Protein AF-A0A392PTK7-F1 (afdb_monomer_lite)

InterPro domains:
  IPR004854 Ubiquitin fusion degradation protein UFD1-like [PTHR12555] (1-61)
  IPR042299 UFD1-like, Nn domain [G3DSA:2.40.40.50] (1-64)
  IPR055417 Ubiquitin fusion degradation protein UFD1, N-terminal subdomain 1 [PF03152] (2-61)

Secondary structure (DSSP, 8-state):
--GGGSSEEE--HHHHHHHHHTT-PSS-EEEEEETTTTEEEEEEEEES-SPTT--B--HHHH---

Sequence (65 aa):
PQLESGDKIIMPPSALDRLASLHIDYPMLFELRNDAAERVSHCGVLEFIAEEGMIYMPYWVGIQK

Structure (mmCIF, N/CA/C/O backbone):
data_AF-A0A392PTK7-F1
#
_entry.id   AF-A0A392PTK7-F1
#
loop_
_atom_site.group_PDB
_atom_site.id
_atom_site.type_symbol
_atom_site.label_atom_id
_atom_site.label_alt_id
_atom_site.label_comp_id
_atom_site.label_asym_id
_atom_site.label_entity_id
_atom_site.label_seq_id
_atom_site.pdbx_PDB_ins_code
_atom_site.Cartn_x
_atom_site.Cartn_y
_atom_site.Cartn_z
_atom_site.occupancy
_atom_site.B_iso_or_equiv
_atom_site.auth_seq_id
_atom_site.auth_comp_id
_atom_site.auth_asym_id
_atom_site.auth_atom_id
_atom_site.pdbx_PDB_model_num
ATOM 1 N N . PRO A 1 1 ? 11.454 14.120 -0.534 1.00 46.62 1 PRO A N 1
ATOM 2 C CA . PRO A 1 1 ? 12.756 13.407 -0.509 1.00 46.62 1 PRO A CA 1
ATOM 3 C C . PRO A 1 1 ? 12.727 12.002 0.131 1.00 46.62 1 PRO A C 1
ATOM 5 O O . PRO A 1 1 ? 13.505 11.165 -0.296 1.00 46.62 1 PRO A O 1
ATOM 8 N N . GLN A 1 2 ? 11.859 11.710 1.116 1.00 48.12 2 GLN A N 1
ATOM 9 C CA . GLN A 1 2 ? 11.876 10.412 1.829 1.00 48.12 2 GLN A CA 1
ATOM 10 C C . GLN A 1 2 ? 11.042 9.281 1.197 1.00 48.12 2 GLN A C 1
ATOM 12 O O . GLN A 1 2 ? 11.288 8.118 1.504 1.00 48.12 2 GLN A O 1
ATOM 17 N N . LEU A 1 3 ? 10.073 9.596 0.326 1.00 50.22 3 LEU A N 1
ATOM 18 C CA . LEU A 1 3 ? 9.261 8.583 -0.371 1.00 50.22 3 LEU A CA 1
ATOM 19 C C . LEU A 1 3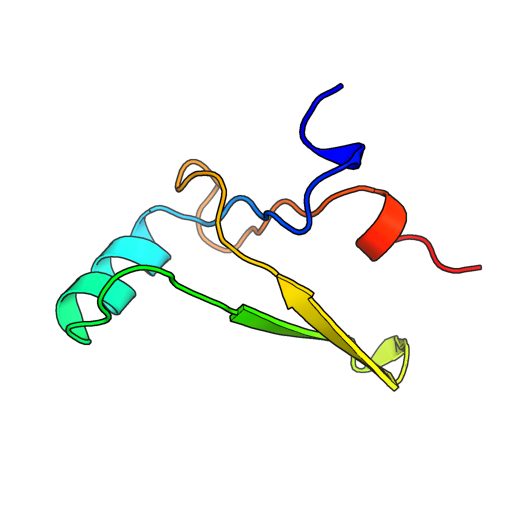 ? 10.080 7.824 -1.432 1.00 50.22 3 LEU A C 1
ATOM 21 O O . LEU A 1 3 ? 9.758 6.700 -1.788 1.00 50.22 3 LEU A O 1
ATOM 25 N N . GLU A 1 4 ? 11.166 8.426 -1.921 1.00 52.25 4 GLU A N 1
ATOM 26 C CA . GLU A 1 4 ? 11.951 7.883 -3.034 1.00 52.25 4 GLU A CA 1
ATOM 27 C C . GLU A 1 4 ? 12.939 6.783 -2.621 1.00 52.25 4 GLU A C 1
ATOM 29 O O . GLU A 1 4 ? 13.414 6.060 -3.487 1.00 52.25 4 GLU A O 1
ATOM 34 N N . SER A 1 5 ? 13.218 6.603 -1.326 1.00 51.69 5 SER A N 1
ATOM 35 C CA . SER A 1 5 ? 14.116 5.541 -0.828 1.00 51.69 5 SER A CA 1
ATOM 36 C C . SER A 1 5 ? 13.400 4.421 -0.074 1.00 51.69 5 SER A C 1
ATOM 38 O O . SER A 1 5 ? 14.065 3.536 0.456 1.00 51.69 5 SER A O 1
ATOM 40 N N . GLY A 1 6 ? 12.070 4.467 0.031 1.00 59.88 6 GLY A N 1
ATOM 41 C CA . GLY A 1 6 ? 11.298 3.447 0.732 1.00 59.88 6 GLY A CA 1
ATOM 42 C C . GLY A 1 6 ? 10.367 2.714 -0.216 1.00 59.88 6 GLY A C 1
ATOM 43 O O . GLY A 1 6 ? 9.668 3.354 -0.995 1.00 59.88 6 GLY A O 1
ATOM 44 N N . ASP A 1 7 ? 10.274 1.392 -0.077 1.00 75.44 7 ASP A N 1
ATOM 45 C CA . ASP A 1 7 ? 9.248 0.551 -0.707 1.00 75.44 7 ASP A CA 1
ATOM 46 C C . ASP A 1 7 ? 7.864 0.807 -0.088 1.00 75.44 7 ASP A C 1
ATOM 48 O O . ASP A 1 7 ? 7.121 -0.124 0.195 1.00 75.44 7 ASP A O 1
ATOM 52 N N . LYS A 1 8 ? 7.536 2.057 0.252 1.00 84.00 8 LYS A N 1
ATOM 53 C CA . LYS A 1 8 ? 6.330 2.407 0.995 1.00 84.00 8 LYS A CA 1
ATOM 54 C C . LYS A 1 8 ? 5.382 3.199 0.110 1.00 84.00 8 LYS A C 1
ATOM 56 O O . LYS A 1 8 ? 5.771 4.209 -0.471 1.00 84.00 8 LYS A O 1
ATOM 61 N N . ILE A 1 9 ? 4.138 2.746 0.038 1.00 87.69 9 ILE A N 1
ATOM 62 C CA . ILE A 1 9 ? 3.068 3.366 -0.751 1.00 87.69 9 ILE A CA 1
ATOM 63 C C . ILE A 1 9 ? 2.085 4.111 0.152 1.00 87.69 9 ILE A C 1
ATOM 65 O O . ILE A 1 9 ? 1.993 3.825 1.345 1.00 87.69 9 ILE A O 1
ATOM 69 N N . ILE A 1 10 ? 1.331 5.051 -0.411 1.00 89.62 10 ILE A N 1
ATOM 70 C CA . ILE A 1 10 ? 0.225 5.710 0.291 1.00 89.62 10 ILE A CA 1
ATOM 71 C C . ILE A 1 10 ? -1.082 5.141 -0.242 1.00 89.62 10 ILE A C 1
ATOM 73 O O . ILE A 1 10 ? -1.311 5.128 -1.453 1.00 89.62 10 ILE A O 1
ATOM 77 N N . MET A 1 11 ? -1.930 4.679 0.669 1.00 91.81 11 MET A N 1
ATOM 78 C CA . MET A 1 11 ? -3.207 4.043 0.353 1.00 91.81 11 MET A CA 1
ATOM 79 C C . MET A 1 11 ? -4.395 4.871 0.854 1.00 91.81 11 MET A C 1
ATOM 81 O O . MET A 1 11 ? -4.211 5.782 1.663 1.00 91.81 11 MET A O 1
ATOM 85 N N . PRO A 1 12 ? -5.616 4.602 0.370 1.00 94.50 12 PRO A N 1
ATOM 86 C CA . PRO A 1 12 ? -6.801 5.274 0.876 1.00 94.50 12 PRO A CA 1
ATOM 87 C C . PRO A 1 12 ? -7.171 4.759 2.275 1.00 94.50 12 PRO A C 1
ATOM 89 O O . PRO A 1 12 ? -6.905 3.594 2.590 1.00 94.50 12 PRO A O 1
ATOM 92 N N . PRO A 1 13 ? -7.806 5.584 3.122 1.00 92.75 13 PRO A N 1
ATOM 93 C CA . PRO A 1 13 ? -8.231 5.176 4.460 1.00 92.75 13 PRO A CA 1
ATOM 94 C C . PRO A 1 13 ? -9.199 3.984 4.444 1.00 92.75 13 PRO A C 1
ATOM 96 O O . PRO A 1 13 ? -9.160 3.166 5.363 1.00 92.75 13 PRO A O 1
ATOM 99 N N . SER A 1 14 ? -9.998 3.802 3.385 1.00 92.69 14 SER A N 1
ATOM 100 C CA . SER A 1 14 ? -10.837 2.605 3.225 1.00 92.69 14 SER A CA 1
ATOM 101 C C . SER A 1 14 ? -10.050 1.293 3.155 1.00 92.69 14 SER A C 1
ATOM 103 O O . SER A 1 14 ? -10.552 0.248 3.577 1.00 92.69 14 SER A O 1
ATOM 105 N N . ALA A 1 15 ? -8.806 1.316 2.663 1.00 90.00 15 ALA A N 1
ATOM 106 C CA . ALA A 1 15 ? -7.947 0.138 2.667 1.00 90.00 15 ALA A CA 1
ATOM 107 C C . ALA A 1 15 ? -7.583 -0.263 4.102 1.00 90.00 15 ALA A C 1
ATOM 109 O O . ALA A 1 15 ? -7.621 -1.449 4.424 1.00 90.00 15 ALA A O 1
ATOM 110 N N . LEU A 1 16 ? -7.298 0.709 4.978 1.00 89.06 16 LEU A N 1
ATOM 111 C CA . LEU A 1 16 ? -7.005 0.454 6.390 1.00 89.06 16 LEU A CA 1
ATOM 112 C C . LEU A 1 16 ? -8.202 -0.159 7.121 1.00 89.06 16 LEU A C 1
ATOM 114 O O . LEU A 1 16 ? -8.018 -1.117 7.863 1.00 89.06 16 LEU A O 1
ATOM 118 N N . ASP A 1 17 ? -9.414 0.346 6.888 1.00 90.25 17 ASP A N 1
ATOM 119 C CA . ASP A 1 17 ? -10.641 -0.202 7.488 1.00 90.25 17 ASP A CA 1
ATOM 120 C C . ASP A 1 17 ? -10.850 -1.682 7.120 1.00 90.25 17 ASP A C 1
ATOM 122 O O . ASP A 1 17 ? -11.114 -2.530 7.980 1.00 90.25 17 ASP A O 1
ATOM 126 N N . ARG A 1 18 ? -10.611 -2.026 5.848 1.00 89.50 18 ARG A N 1
ATOM 127 C CA . ARG A 1 18 ? -10.625 -3.422 5.393 1.00 89.50 18 ARG A CA 1
ATOM 128 C C . ARG A 1 18 ? -9.530 -4.256 6.048 1.00 89.50 18 ARG A C 1
ATOM 130 O O . ARG A 1 18 ? -9.805 -5.374 6.467 1.00 89.50 18 ARG A O 1
ATOM 137 N N . LEU A 1 19 ? -8.309 -3.733 6.143 1.00 89.56 19 LEU A N 1
ATOM 138 C CA . LEU A 1 19 ? -7.179 -4.427 6.773 1.00 89.56 19 LEU A CA 1
ATOM 139 C C . LEU A 1 19 ? -7.429 -4.684 8.265 1.00 89.56 19 LEU A C 1
ATOM 141 O O . LEU A 1 19 ? -7.152 -5.778 8.753 1.00 89.56 19 LEU A O 1
ATOM 145 N N . ALA A 1 20 ? -8.013 -3.710 8.964 1.00 87.50 20 ALA A N 1
ATOM 146 C CA . ALA A 1 20 ? -8.408 -3.827 10.362 1.00 87.50 20 ALA A CA 1
ATOM 147 C C . ALA A 1 20 ? -9.530 -4.859 10.543 1.00 87.50 20 ALA A C 1
ATOM 149 O O . ALA A 1 20 ? -9.449 -5.706 11.430 1.00 87.50 20 ALA A O 1
ATOM 150 N N . SER A 1 21 ? -10.531 -4.855 9.656 1.00 92.19 21 SER A N 1
ATOM 151 C CA . SER A 1 21 ? -11.607 -5.857 9.645 1.00 92.19 21 SER A CA 1
ATOM 152 C C . SER A 1 21 ? -11.104 -7.271 9.339 1.00 92.19 21 SER A C 1
ATOM 154 O O . SER A 1 21 ? -11.690 -8.249 9.794 1.00 92.19 21 SER A O 1
ATOM 156 N N . LEU A 1 22 ? -10.012 -7.392 8.580 1.00 89.81 22 LEU A N 1
ATOM 157 C CA . LEU A 1 22 ? -9.331 -8.658 8.300 1.00 89.81 22 LEU A CA 1
ATOM 158 C C . LEU A 1 22 ? -8.379 -9.093 9.427 1.00 89.81 22 LEU A C 1
ATOM 160 O O . LEU A 1 22 ? -7.767 -10.152 9.304 1.00 89.81 22 LEU A O 1
ATOM 164 N N . HIS A 1 23 ? -8.262 -8.315 10.510 1.00 87.38 23 HIS A N 1
ATOM 165 C CA . HIS A 1 23 ? -7.345 -8.576 11.624 1.00 87.38 23 HIS A CA 1
ATOM 166 C C . HIS A 1 23 ? -5.884 -8.749 11.165 1.00 87.38 23 HIS A C 1
ATOM 168 O O . HIS A 1 23 ? -5.173 -9.629 11.645 1.00 87.38 23 HIS A O 1
ATOM 174 N N . ILE A 1 24 ? -5.427 -7.928 10.210 1.00 85.75 24 ILE A N 1
ATOM 175 C CA . ILE A 1 24 ? -4.026 -7.960 9.775 1.00 85.75 24 ILE A CA 1
ATOM 176 C C . ILE A 1 24 ? -3.158 -7.174 10.760 1.00 85.75 24 ILE A C 1
ATOM 178 O O . ILE A 1 24 ? -3.275 -5.953 10.879 1.00 85.75 24 ILE A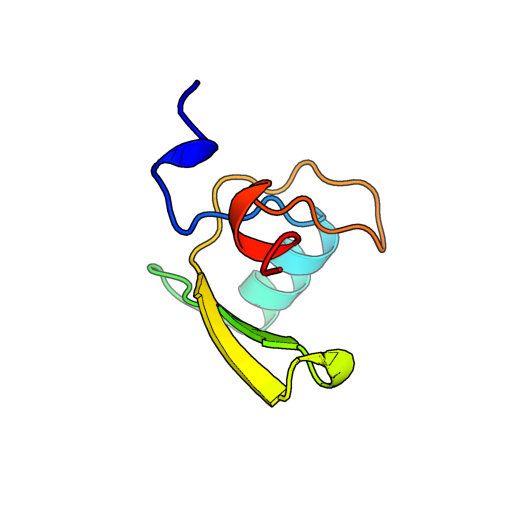 O 1
ATOM 182 N N . ASP A 1 25 ? -2.255 -7.888 11.428 1.00 82.69 25 ASP A N 1
ATOM 183 C CA . ASP A 1 25 ? -1.251 -7.313 12.317 1.00 82.69 25 ASP A CA 1
ATOM 184 C C . ASP A 1 25 ? -0.061 -6.706 11.556 1.00 82.69 25 ASP A C 1
ATOM 186 O O . ASP A 1 25 ? 0.252 -7.049 10.413 1.00 82.69 25 ASP A O 1
ATOM 190 N N . TYR A 1 26 ? 0.632 -5.777 12.213 1.00 72.19 26 TYR A N 1
ATOM 191 C CA . TYR A 1 26 ? 1.838 -5.151 11.676 1.00 72.19 26 TYR A CA 1
ATOM 192 C C . TYR A 1 26 ? 3.041 -6.119 11.707 1.00 72.19 26 TYR A C 1
ATOM 194 O O . TYR A 1 26 ? 3.193 -6.841 12.697 1.00 72.19 26 TYR A O 1
ATOM 202 N N . PRO A 1 27 ? 3.965 -6.083 10.718 1.00 78.00 27 PRO A N 1
ATOM 203 C CA . PRO A 1 27 ? 4.024 -5.208 9.536 1.00 78.00 27 PRO A CA 1
ATOM 204 C C . PRO A 1 27 ? 3.156 -5.671 8.360 1.00 78.00 27 PRO A C 1
ATOM 206 O O . PRO A 1 27 ? 3.234 -6.814 7.921 1.00 78.00 27 PRO A O 1
ATOM 209 N N . MET A 1 28 ? 2.391 -4.738 7.787 1.00 85.06 28 MET A N 1
ATOM 210 C CA . MET A 1 28 ? 1.593 -4.988 6.584 1.00 85.06 28 MET A CA 1
ATOM 211 C C . MET A 1 28 ? 2.475 -4.875 5.336 1.00 85.06 28 MET A C 1
ATOM 213 O O . MET A 1 28 ? 2.975 -3.790 5.019 1.00 85.06 28 MET A O 1
ATOM 217 N N . LEU A 1 29 ? 2.655 -5.995 4.637 1.00 84.50 29 LEU A N 1
ATOM 218 C CA . LEU A 1 29 ? 3.367 -6.073 3.365 1.00 84.50 29 LEU A CA 1
ATOM 219 C C . LEU A 1 29 ? 2.363 -6.324 2.236 1.00 84.50 29 LEU A C 1
ATOM 221 O O . LEU A 1 29 ? 1.537 -7.229 2.327 1.00 84.5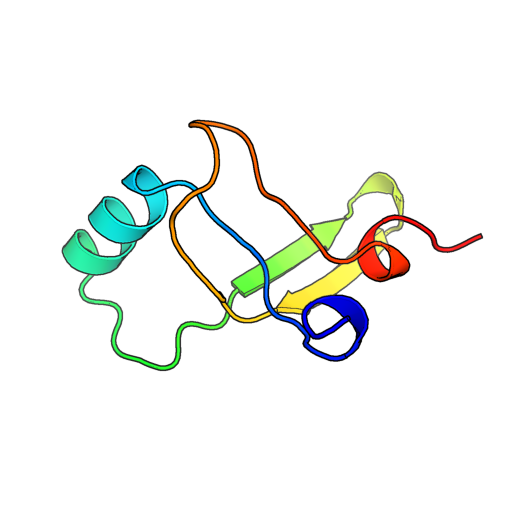0 29 LEU A O 1
ATOM 225 N N . PHE A 1 30 ? 2.457 -5.542 1.168 1.00 86.06 30 PHE A N 1
ATOM 226 C CA . PHE A 1 30 ? 1.591 -5.633 -0.000 1.00 86.06 30 PHE A CA 1
ATOM 227 C C . PHE A 1 30 ? 2.386 -6.123 -1.203 1.00 86.06 30 PHE A C 1
ATOM 229 O O . PHE A 1 30 ? 3.507 -5.678 -1.447 1.00 86.06 30 PHE A O 1
ATOM 236 N N . GLU A 1 31 ? 1.796 -7.035 -1.968 1.00 85.69 31 GLU A N 1
ATOM 237 C CA . GLU A 1 31 ? 2.309 -7.428 -3.274 1.00 85.69 31 GLU A CA 1
ATOM 238 C C . GLU A 1 31 ? 1.650 -6.557 -4.345 1.00 85.69 31 GLU A C 1
ATOM 240 O O . GLU A 1 31 ? 0.433 -6.580 -4.533 1.00 85.69 31 GLU A O 1
ATOM 245 N N . LEU A 1 32 ? 2.463 -5.774 -5.042 1.00 82.31 32 LEU A N 1
ATOM 246 C CA . LEU A 1 32 ? 2.052 -5.001 -6.194 1.00 82.31 32 LEU A CA 1
ATOM 247 C C . LEU A 1 32 ? 2.448 -5.752 -7.462 1.00 82.31 32 LEU A C 1
ATOM 249 O O . LEU A 1 32 ? 3.627 -5.854 -7.800 1.00 82.31 32 LEU A O 1
ATOM 253 N N . ARG A 1 33 ? 1.446 -6.229 -8.196 1.00 81.50 33 ARG A N 1
ATOM 254 C CA . ARG A 1 33 ? 1.632 -6.832 -9.513 1.00 81.50 33 ARG A CA 1
ATOM 255 C C . ARG A 1 33 ? 1.289 -5.827 -10.604 1.00 81.50 33 ARG A C 1
ATOM 257 O O . ARG A 1 33 ? 0.148 -5.385 -10.716 1.00 81.50 33 ARG A O 1
ATOM 264 N N . ASN A 1 34 ? 2.275 -5.506 -11.431 1.00 78.94 34 ASN A N 1
ATOM 265 C CA . ASN A 1 34 ? 2.081 -4.746 -12.653 1.00 78.94 34 ASN A CA 1
ATOM 266 C C . ASN A 1 34 ? 2.003 -5.720 -13.832 1.00 78.94 34 ASN A C 1
ATOM 268 O O . ASN A 1 34 ? 3.024 -6.236 -14.283 1.00 78.94 34 ASN A O 1
ATOM 272 N N . ASP A 1 35 ? 0.789 -5.964 -14.323 1.00 77.38 35 ASP A N 1
ATOM 273 C CA . ASP A 1 35 ? 0.555 -6.878 -15.445 1.00 77.38 35 ASP A CA 1
ATOM 274 C C . ASP A 1 35 ? 1.126 -6.330 -16.764 1.00 77.38 35 ASP A C 1
ATOM 276 O O . ASP A 1 35 ? 1.654 -7.086 -17.569 1.00 77.38 35 ASP A O 1
ATOM 280 N N . ALA A 1 36 ? 1.144 -5.003 -16.943 1.00 78.69 36 ALA A N 1
ATOM 281 C CA . ALA A 1 36 ? 1.703 -4.371 -18.139 1.00 78.69 36 ALA A CA 1
ATOM 282 C C . ALA A 1 36 ? 3.232 -4.514 -18.240 1.00 78.69 36 ALA A C 1
ATOM 284 O O . ALA A 1 36 ? 3.777 -4.490 -19.340 1.00 78.69 36 ALA A O 1
ATOM 285 N N . ALA A 1 37 ? 3.921 -4.644 -17.103 1.00 75.31 37 ALA A N 1
ATOM 286 C CA . ALA A 1 37 ? 5.368 -4.844 -17.043 1.00 75.31 37 ALA A CA 1
ATOM 287 C C . ALA A 1 37 ? 5.765 -6.288 -16.685 1.00 75.31 37 ALA A C 1
ATOM 289 O O . ALA A 1 37 ? 6.955 -6.544 -16.517 1.00 75.31 37 ALA A O 1
ATOM 290 N N . GLU A 1 38 ? 4.792 -7.193 -16.505 1.00 79.94 38 GLU A N 1
ATOM 291 C CA . GLU A 1 38 ? 4.971 -8.560 -15.982 1.00 79.94 38 GLU A CA 1
ATOM 292 C C . GLU A 1 38 ? 5.864 -8.623 -14.726 1.00 79.94 38 GLU A C 1
ATOM 294 O O . GLU A 1 38 ? 6.647 -9.552 -14.524 1.00 79.94 38 GLU A O 1
ATOM 299 N N . ARG A 1 39 ? 5.771 -7.601 -13.867 1.00 76.12 39 ARG A N 1
ATOM 300 C CA . ARG A 1 39 ? 6.618 -7.454 -12.677 1.00 76.12 39 ARG A CA 1
ATOM 301 C C . ARG A 1 39 ? 5.802 -7.505 -11.404 1.00 76.12 39 ARG A C 1
ATOM 303 O O . ARG A 1 39 ? 4.710 -6.945 -11.315 1.00 76.12 39 ARG A O 1
ATOM 310 N N . VAL A 1 40 ? 6.391 -8.148 -10.407 1.00 80.88 40 VAL A N 1
ATOM 311 C CA . VAL A 1 40 ? 5.870 -8.228 -9.048 1.00 80.88 40 VAL A CA 1
ATOM 312 C C . VAL A 1 40 ? 6.862 -7.529 -8.129 1.00 80.88 40 VAL A C 1
ATOM 314 O O . VAL A 1 40 ? 8.056 -7.826 -8.161 1.00 80.88 40 VAL A O 1
ATOM 317 N N . SER A 1 41 ? 6.360 -6.594 -7.332 1.00 80.31 41 SER A N 1
ATOM 318 C CA . SER A 1 41 ? 7.122 -5.847 -6.335 1.00 80.31 41 SER A CA 1
ATOM 319 C C . SER A 1 41 ? 6.440 -5.973 -4.981 1.00 80.31 41 SER A C 1
ATOM 321 O O . SER A 1 41 ? 5.215 -6.023 -4.906 1.00 80.31 41 SER A O 1
ATOM 323 N N . HIS A 1 42 ? 7.214 -5.984 -3.900 1.00 84.31 42 HIS A N 1
ATOM 324 C CA . HIS A 1 42 ? 6.669 -5.987 -2.545 1.00 84.31 42 HIS A CA 1
ATOM 325 C C . HIS A 1 42 ? 6.891 -4.621 -1.908 1.00 84.31 42 HIS A C 1
ATOM 327 O O . HIS A 1 42 ? 8.017 -4.132 -1.866 1.00 84.31 42 HIS A O 1
ATOM 333 N N . CYS A 1 43 ? 5.819 -4.006 -1.423 1.00 85.19 43 CYS A N 1
ATOM 334 C CA . CYS A 1 43 ? 5.853 -2.682 -0.822 1.00 85.19 43 CYS A CA 1
ATOM 335 C C . CYS A 1 43 ? 5.078 -2.674 0.499 1.00 85.19 43 CYS A C 1
ATOM 337 O O . CYS A 1 43 ? 4.027 -3.294 0.626 1.00 85.19 43 CYS A O 1
ATOM 339 N N . GLY A 1 44 ? 5.586 -1.966 1.501 1.00 87.75 44 GLY A N 1
ATOM 340 C CA . GLY A 1 44 ? 4.833 -1.641 2.708 1.00 87.75 44 GLY A CA 1
ATOM 341 C C . GLY A 1 44 ? 3.915 -0.439 2.492 1.00 87.75 44 GLY A C 1
ATOM 342 O O . GLY A 1 44 ? 3.956 0.228 1.461 1.00 87.75 44 GLY A O 1
ATOM 343 N N . VAL A 1 45 ? 3.113 -0.109 3.498 1.00 87.44 45 VAL A N 1
ATOM 344 C CA . VAL A 1 45 ? 2.347 1.144 3.526 1.00 87.44 45 VAL A CA 1
ATOM 345 C C . VAL A 1 45 ? 3.084 2.202 4.348 1.00 87.44 45 VAL A C 1
ATOM 347 O O . VAL A 1 45 ? 3.631 1.903 5.410 1.00 87.44 45 VAL A O 1
ATOM 350 N N . LEU A 1 46 ? 3.136 3.434 3.840 1.00 86.38 46 LEU A N 1
ATOM 351 C CA . LEU A 1 46 ? 3.632 4.599 4.568 1.00 86.38 46 LEU A CA 1
ATOM 352 C C . LEU A 1 46 ? 2.504 5.209 5.400 1.00 86.38 46 LEU A C 1
ATOM 354 O O . LEU A 1 46 ? 2.600 5.264 6.621 1.00 86.38 46 LEU A O 1
ATOM 358 N N . GLU A 1 47 ? 1.446 5.649 4.718 1.00 88.44 47 GLU A N 1
ATOM 359 C CA . GLU A 1 47 ? 0.324 6.395 5.284 1.00 88.44 47 GLU A CA 1
ATOM 360 C C . GLU A 1 47 ? -0.975 6.067 4.539 1.00 88.44 47 GLU A C 1
ATOM 362 O O . GLU A 1 47 ? -0.962 5.657 3.375 1.00 88.44 47 GLU A O 1
ATOM 367 N N . PHE A 1 48 ? -2.105 6.278 5.214 1.00 89.62 48 PHE A N 1
ATOM 368 C CA . PHE A 1 48 ? -3.441 6.062 4.662 1.00 89.62 48 PHE A CA 1
ATOM 369 C C . PHE A 1 48 ? -4.165 7.395 4.420 1.00 89.62 48 PHE A C 1
ATOM 371 O O . PHE A 1 48 ? -5.164 7.699 5.069 1.00 89.62 48 PHE A O 1
ATOM 378 N N . ILE A 1 49 ? -3.604 8.224 3.536 1.00 91.38 49 ILE A N 1
ATOM 379 C CA . ILE A 1 49 ? -4.114 9.570 3.209 1.00 91.38 49 ILE A CA 1
ATOM 380 C C . ILE A 1 49 ? -4.448 9.744 1.721 1.00 91.38 49 ILE A C 1
ATOM 382 O O . ILE A 1 49 ? -4.676 10.867 1.277 1.00 91.38 49 ILE A O 1
ATOM 386 N N . ALA A 1 50 ? -4.421 8.665 0.931 1.00 91.50 50 ALA A N 1
ATOM 387 C CA . ALA A 1 50 ? -4.709 8.768 -0.494 1.00 91.50 50 ALA A CA 1
ATOM 388 C C . ALA A 1 50 ? -6.202 8.994 -0.763 1.00 91.50 50 ALA A C 1
ATOM 390 O O . ALA A 1 50 ? -7.054 8.636 0.052 1.00 91.50 50 ALA A O 1
ATOM 391 N N . GLU A 1 51 ? -6.518 9.555 -1.931 1.00 93.19 51 GLU A N 1
ATOM 392 C CA . GLU A 1 51 ? -7.898 9.636 -2.404 1.00 93.19 51 GLU A CA 1
ATOM 393 C C . GLU A 1 51 ? -8.481 8.235 -2.626 1.00 93.19 51 GLU A C 1
ATOM 395 O O . GLU A 1 51 ? -7.792 7.309 -3.059 1.00 93.19 51 GLU A O 1
ATOM 400 N N . GLU A 1 52 ? -9.772 8.075 -2.341 1.00 90.38 52 GLU A N 1
ATOM 401 C CA . GLU A 1 52 ? -10.479 6.809 -2.524 1.00 90.38 52 GLU A CA 1
ATOM 402 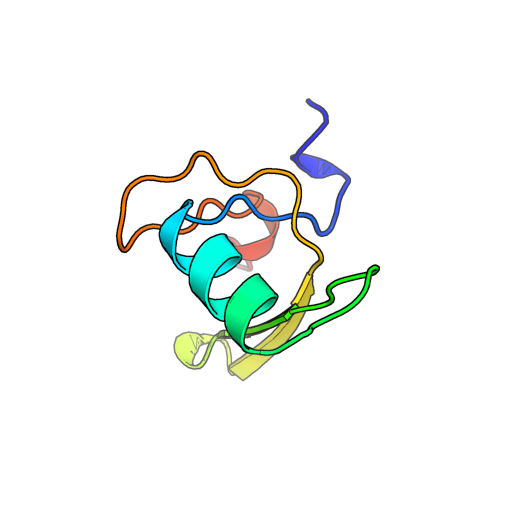C C . GLU A 1 52 ? -10.378 6.325 -3.979 1.00 90.38 52 GLU A C 1
ATOM 404 O O . GLU A 1 52 ? -10.745 7.029 -4.920 1.00 90.38 52 GLU A O 1
ATOM 409 N N . GLY A 1 53 ? -9.863 5.106 -4.162 1.00 86.25 53 GLY A N 1
ATOM 410 C CA . GLY A 1 53 ? -9.609 4.526 -5.485 1.00 86.25 53 GLY A CA 1
ATOM 411 C C . GLY A 1 53 ? -8.265 4.906 -6.120 1.00 86.25 53 GLY A C 1
ATOM 412 O O . GLY A 1 53 ? -7.973 4.425 -7.213 1.00 86.25 53 GLY A O 1
ATOM 413 N N . MET A 1 54 ? -7.432 5.705 -5.447 1.00 86.94 54 MET A N 1
ATOM 414 C CA . MET A 1 54 ? -6.081 6.064 -5.886 1.00 86.94 54 MET A CA 1
ATOM 415 C C . MET A 1 54 ? -5.027 5.529 -4.911 1.00 86.94 54 MET A C 1
ATOM 417 O O . MET A 1 54 ? -5.229 5.496 -3.700 1.00 86.94 54 MET A O 1
ATOM 421 N N . ILE A 1 55 ? -3.872 5.122 -5.437 1.00 86.31 55 ILE A N 1
ATOM 422 C CA . ILE A 1 55 ? -2.710 4.704 -4.642 1.00 86.31 55 ILE A CA 1
ATOM 423 C C . ILE A 1 55 ? -1.510 5.510 -5.126 1.00 86.31 55 ILE A C 1
ATOM 425 O O . ILE A 1 55 ? -1.197 5.493 -6.318 1.00 86.31 55 ILE A O 1
ATOM 429 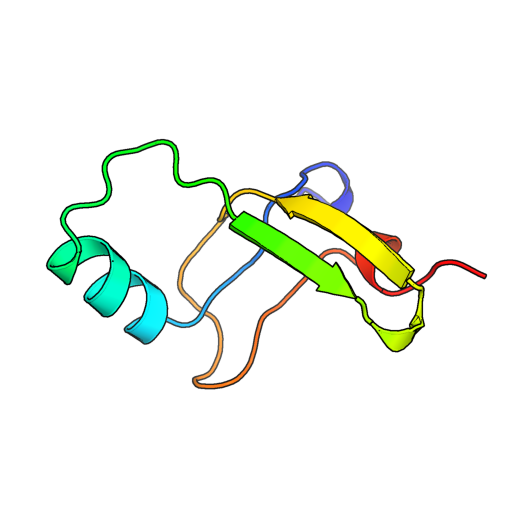N N . TYR A 1 56 ? -0.820 6.193 -4.212 1.00 86.06 56 TYR A N 1
ATOM 430 C CA . TYR A 1 56 ? 0.409 6.906 -4.556 1.00 86.06 56 TYR A CA 1
ATOM 431 C C . TYR A 1 56 ? 1.611 5.998 -4.334 1.00 86.06 56 TYR A C 1
ATOM 433 O O . TYR A 1 56 ? 1.831 5.474 -3.240 1.00 86.06 56 TYR A O 1
ATOM 441 N N . MET A 1 57 ? 2.401 5.835 -5.389 1.00 80.94 57 MET A 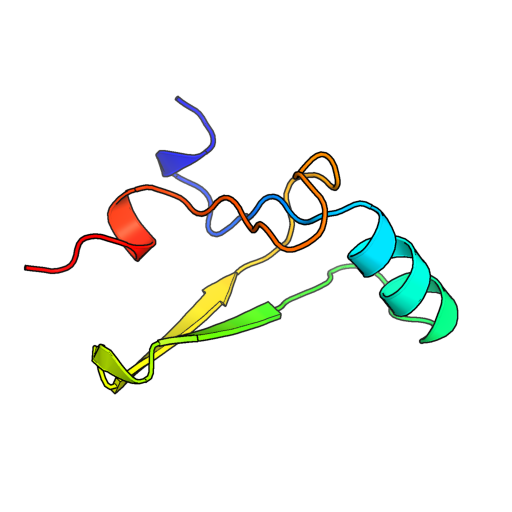N 1
ATOM 442 C CA . MET A 1 57 ? 3.600 5.006 -5.401 1.00 80.94 57 MET A CA 1
ATOM 443 C C . MET A 1 57 ? 4.831 5.868 -5.690 1.00 80.94 57 MET A C 1
ATOM 445 O O . MET A 1 57 ? 4.709 6.905 -6.352 1.00 80.94 57 MET A O 1
ATOM 449 N N . PRO A 1 58 ? 6.023 5.456 -5.228 1.00 74.19 58 PRO A N 1
ATOM 450 C CA . PRO A 1 58 ? 7.260 6.124 -5.596 1.00 74.19 58 PRO A CA 1
ATOM 451 C C . PRO A 1 58 ? 7.456 6.153 -7.119 1.00 74.19 58 PRO A C 1
ATOM 453 O O . PRO A 1 58 ? 7.147 5.189 -7.821 1.00 74.19 58 PRO A O 1
ATOM 456 N N . TYR A 1 59 ? 8.047 7.236 -7.627 1.00 66.94 59 TYR A N 1
ATOM 457 C CA . TYR A 1 59 ? 8.281 7.457 -9.061 1.00 66.94 59 TYR A CA 1
ATOM 458 C C . TYR A 1 59 ? 9.050 6.307 -9.746 1.00 66.94 59 TYR A C 1
ATOM 460 O O . TYR A 1 59 ? 8.756 5.947 -10.885 1.00 66.94 59 TYR A O 1
ATOM 468 N N . TRP A 1 60 ? 9.985 5.668 -9.037 1.00 66.69 60 TRP A N 1
ATOM 469 C CA . TRP A 1 60 ? 10.786 4.548 -9.549 1.00 66.69 60 TRP A CA 1
ATOM 470 C C . TRP A 1 60 ? 10.011 3.228 -9.711 1.00 66.69 60 TRP A C 1
ATOM 472 O O . TRP A 1 60 ? 10.455 2.356 -10.456 1.00 66.69 60 TRP A O 1
ATOM 482 N N . VAL A 1 61 ? 8.854 3.075 -9.056 1.00 63.00 61 VAL A N 1
ATOM 483 C CA . VAL A 1 61 ? 7.963 1.914 -9.247 1.00 63.00 61 VAL A CA 1
ATOM 484 C C . VAL A 1 61 ? 7.178 2.049 -10.557 1.00 63.00 61 VAL A C 1
ATOM 486 O O . VAL A 1 61 ? 6.917 1.054 -11.229 1.00 63.00 61 VAL A O 1
ATOM 489 N N . GLY A 1 62 ? 6.827 3.282 -10.941 1.00 56.00 62 GLY A N 1
ATOM 490 C CA . GLY A 1 62 ? 6.046 3.571 -12.147 1.00 56.00 62 GLY A CA 1
ATOM 491 C C . GLY A 1 62 ? 6.871 3.738 -13.427 1.00 56.00 62 GLY A C 1
ATOM 492 O O . GLY A 1 62 ? 6.325 3.590 -14.517 1.00 56.00 62 GLY A O 1
ATOM 493 N N . ILE A 1 63 ? 8.170 4.038 -13.323 1.00 48.00 63 ILE A N 1
ATOM 494 C CA . ILE A 1 63 ? 9.042 4.272 -14.482 1.00 48.00 63 ILE A CA 1
ATOM 495 C C . ILE A 1 63 ? 10.161 3.247 -14.492 1.00 48.00 63 ILE A C 1
ATOM 497 O O . ILE A 1 63 ? 11.204 3.395 -13.862 1.00 48.00 63 ILE A O 1
ATOM 501 N N . GLN A 1 64 ? 9.933 2.199 -15.266 1.00 46.03 64 GLN A N 1
ATOM 502 C CA . GLN A 1 64 ? 10.986 1.339 -15.772 1.00 46.03 64 GLN A CA 1
ATOM 503 C C . GLN A 1 64 ? 10.923 1.487 -17.290 1.00 46.03 64 GLN A C 1
ATOM 505 O O . GLN A 1 64 ? 9.947 1.076 -17.914 1.00 46.03 64 GLN A O 1
ATOM 510 N N . LYS A 1 65 ? 11.908 2.203 -17.842 1.00 39.78 65 LYS A N 1
ATOM 511 C CA . LYS A 1 65 ? 12.188 2.186 -19.279 1.00 39.78 65 LYS A CA 1
ATOM 512 C C . LYS A 1 65 ? 12.544 0.779 -19.746 1.00 39.78 65 LYS A C 1
ATOM 514 O O . LYS A 1 65 ? 13.117 0.026 -18.926 1.00 39.78 65 LYS A O 1
#

Radius of gyration: 12.3 Å; chains: 1; bounding box: 26×22×32 Å

Organism: NCBI:txid97028

Foldseek 3Di:
DPQQPALAKEAAVVVVVVCVVVVPDPPDKDWDQDPVVRDIDIGTHDYRHDDVPDMGHHPVVVDDD

pLDDT: mean 79.02, std 14.15, range [39.78, 94.5]